Protein AF-A0A356BU23-F1 (afdb_monomer_lite)

Radius of gyration: 11.3 Å; chains: 1; bounding box: 16×25×30 Å

Secondary structure (DSSP, 8-state):
-PEEEEEGGGTSTTS---EEEEE---SSHHHHHHHHHHHHHHT-----

Structure (mmCIF, N/CA/C/O backbone):
data_AF-A0A356BU23-F1
#
_entry.id   AF-A0A356BU23-F1
#
loop_
_atom_site.group_PDB
_atom_site.id
_atom_site.type_symbol
_atom_site.label_atom_id
_atom_site.label_alt_id
_atom_site.label_comp_id
_atom_site.label_asym_id
_atom_site.label_entity_id
_atom_site.label_seq_id
_atom_site.pdbx_PDB_ins_code
_atom_site.Cartn_x
_atom_site.Cartn_y
_atom_site.Cartn_z
_atom_site.occupancy
_atom_site.B_iso_or_equiv
_atom_site.auth_seq_id
_atom_site.auth_comp_id
_atom_site.auth_asym_id
_atom_site.auth_atom_id
_atom_site.pdbx_PDB_model_num
ATOM 1 N N . MET A 1 1 ? 3.888 -4.932 6.530 1.00 81.06 1 MET A N 1
ATOM 2 C CA . MET A 1 1 ? 4.274 -3.673 7.215 1.00 81.06 1 MET A CA 1
ATOM 3 C C . MET A 1 1 ? 4.096 -2.524 6.231 1.00 81.06 1 MET A C 1
ATOM 5 O O . MET A 1 1 ? 4.428 -2.713 5.068 1.00 81.06 1 MET A O 1
ATOM 9 N N . PHE A 1 2 ? 3.518 -1.397 6.657 1.00 92.44 2 PHE A N 1
ATOM 10 C CA . PHE A 1 2 ? 3.223 -0.266 5.767 1.00 92.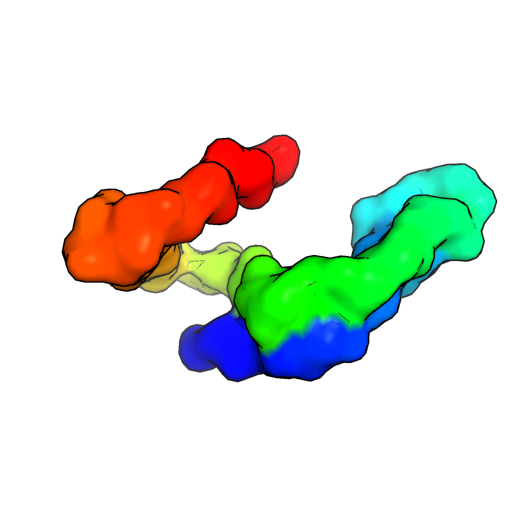44 2 PHE A CA 1
ATOM 11 C C . PHE A 1 2 ? 4.486 0.508 5.367 1.00 92.44 2 PHE A C 1
ATOM 13 O O . PHE A 1 2 ? 5.367 0.732 6.198 1.00 92.44 2 PHE A O 1
ATOM 20 N N . LEU A 1 3 ? 4.535 0.954 4.113 1.00 96.69 3 LEU A N 1
ATOM 21 C CA . LEU A 1 3 ? 5.453 1.977 3.618 1.00 96.69 3 LEU A CA 1
ATOM 22 C C . LEU A 1 3 ? 4.793 3.347 3.791 1.00 96.69 3 LEU A C 1
ATOM 24 O O . LEU A 1 3 ? 3.621 3.498 3.454 1.00 96.69 3 LEU A O 1
ATOM 28 N N . LYS A 1 4 ? 5.534 4.325 4.311 1.00 97.06 4 LYS A N 1
ATOM 29 C CA . LYS A 1 4 ? 5.062 5.709 4.445 1.00 97.06 4 LYS A CA 1
ATOM 30 C C . LYS A 1 4 ? 5.500 6.554 3.259 1.00 97.06 4 LYS A C 1
ATOM 32 O O . LYS A 1 4 ? 6.536 6.255 2.661 1.00 97.06 4 LYS A O 1
ATOM 37 N N . ASP A 1 5 ? 4.712 7.580 2.949 1.00 97.62 5 ASP A N 1
ATOM 38 C CA . ASP A 1 5 ? 4.978 8.558 1.887 1.00 97.62 5 ASP A CA 1
ATOM 39 C C . ASP A 1 5 ? 5.304 7.894 0.537 1.00 97.62 5 ASP A C 1
ATOM 41 O O . ASP A 1 5 ? 6.191 8.313 -0.211 1.00 97.62 5 ASP A O 1
ATOM 45 N N . TYR A 1 6 ? 4.612 6.791 0.234 1.00 97.94 6 TYR A N 1
ATOM 46 C CA . TYR A 1 6 ? 4.928 5.972 -0.931 1.00 97.94 6 TYR A CA 1
ATOM 47 C C . TYR A 1 6 ? 4.362 6.618 -2.203 1.00 97.94 6 TYR A C 1
ATOM 49 O O . TYR A 1 6 ? 3.152 6.838 -2.279 1.00 97.94 6 TYR A O 1
ATOM 57 N N . PRO A 1 7 ? 5.185 6.898 -3.228 1.00 97.94 7 PRO A N 1
ATOM 58 C CA . PRO A 1 7 ? 4.720 7.571 -4.435 1.00 97.94 7 PRO A CA 1
ATOM 59 C C . PRO A 1 7 ? 3.843 6.640 -5.277 1.00 97.94 7 PRO A C 1
ATOM 61 O O . PRO A 1 7 ? 4.325 5.644 -5.828 1.00 97.94 7 PRO A O 1
ATOM 64 N N . LEU A 1 8 ? 2.563 6.988 -5.428 1.00 97.88 8 LEU A N 1
ATOM 65 C CA . LEU A 1 8 ? 1.601 6.185 -6.188 1.00 97.88 8 LEU A CA 1
ATOM 66 C C . LEU A 1 8 ? 1.944 6.097 -7.681 1.00 97.88 8 LEU A C 1
ATOM 68 O O . LEU A 1 8 ? 1.580 5.118 -8.325 1.00 97.88 8 LEU A O 1
ATOM 72 N N . SER A 1 9 ? 2.733 7.033 -8.216 1.00 98.19 9 SER A N 1
ATOM 73 C CA . SER A 1 9 ? 3.293 6.944 -9.573 1.00 98.19 9 SER A CA 1
ATOM 74 C C . SER A 1 9 ? 4.073 5.652 -9.853 1.00 98.19 9 SER A C 1
ATOM 76 O O . SER A 1 9 ? 4.208 5.267 -11.009 1.00 98.19 9 SER A O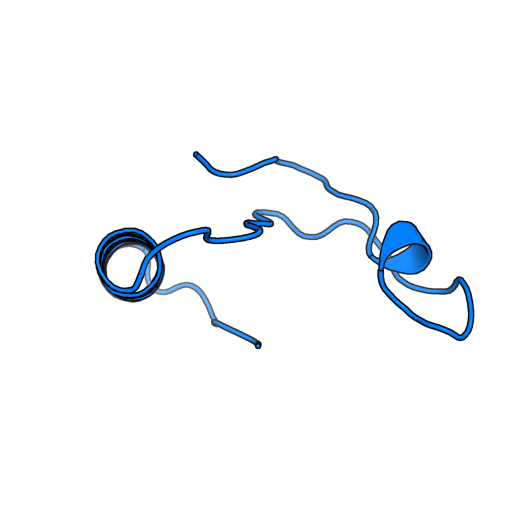 1
ATOM 78 N N . LYS A 1 10 ? 4.571 4.951 -8.823 1.00 97.69 10 LYS A N 1
ATOM 79 C CA . LYS A 1 10 ? 5.259 3.656 -8.978 1.00 97.69 10 LYS A CA 1
ATOM 80 C C . LYS A 1 10 ? 4.318 2.467 -9.184 1.00 97.69 10 LYS A C 1
ATOM 82 O O . LYS A 1 10 ? 4.788 1.394 -9.552 1.00 97.69 10 LYS A O 1
ATOM 87 N N . VAL A 1 11 ? 3.027 2.632 -8.905 1.00 96.69 11 VAL A N 1
ATOM 88 C CA . VAL A 1 11 ? 2.021 1.554 -8.925 1.00 96.69 11 VAL A CA 1
ATOM 89 C C . VAL A 1 11 ? 0.820 1.872 -9.815 1.00 96.69 11 VAL A C 1
ATOM 91 O O . VAL A 1 11 ? -0.093 1.058 -9.921 1.00 96.69 11 VAL A O 1
ATOM 94 N N . THR A 1 12 ? 0.824 3.017 -10.501 1.00 96.94 12 THR A N 1
ATOM 95 C CA . THR A 1 12 ? -0.173 3.377 -11.513 1.00 96.94 12 THR A CA 1
ATOM 96 C C . THR A 1 12 ? 0.417 3.238 -12.917 1.00 96.94 12 THR A C 1
ATOM 98 O O . THR A 1 12 ? 1.554 3.625 -13.179 1.00 96.94 12 THR A O 1
ATOM 101 N N . SER A 1 13 ? -0.367 2.715 -13.862 1.00 98.00 13 SER A N 1
ATOM 102 C CA . SER A 1 13 ? 0.062 2.535 -15.261 1.00 98.00 13 SER A CA 1
ATOM 103 C C . SER A 1 13 ? 0.375 3.851 -15.979 1.00 98.00 13 SER A C 1
ATOM 105 O O . SER A 1 13 ? 1.217 3.882 -16.870 1.00 98.00 13 SER A O 1
ATOM 107 N N . LEU A 1 14 ? -0.281 4.941 -15.574 1.00 97.75 14 LEU A N 1
ATOM 108 C CA . LEU A 1 14 ? -0.030 6.286 -16.092 1.00 97.75 14 LEU A CA 1
ATOM 109 C C . LEU A 1 14 ? 1.274 6.904 -15.563 1.00 97.75 14 LEU A C 1
ATOM 111 O O . LEU A 1 14 ? 1.686 7.948 -16.061 1.00 97.75 14 LEU A O 1
ATOM 115 N N . GLY A 1 15 ? 1.904 6.314 -14.543 1.00 96.94 15 GLY A N 1
ATOM 116 C CA . GLY A 1 15 ? 3.102 6.881 -13.922 1.00 96.94 15 GLY A CA 1
ATOM 117 C C . GLY A 1 15 ? 2.845 8.188 -13.164 1.00 96.94 15 GLY A C 1
ATOM 118 O O . GLY A 1 15 ? 3.776 8.956 -12.929 1.00 96.94 15 GLY A O 1
ATOM 119 N N . VAL A 1 16 ? 1.593 8.464 -12.781 1.00 97.12 16 VAL A N 1
ATOM 120 C CA . VAL A 1 16 ? 1.188 9.674 -12.044 1.00 97.12 16 VAL A CA 1
ATOM 121 C C . VAL A 1 16 ? 0.565 9.313 -10.699 1.00 97.12 16 VAL A C 1
ATOM 123 O O . VAL A 1 16 ? -0.086 8.279 -10.558 1.00 97.12 16 VAL A O 1
ATOM 126 N N . GLY A 1 17 ? 0.754 10.178 -9.705 1.00 96.50 17 GLY A N 1
ATOM 127 C CA . GLY A 1 17 ? 0.186 10.012 -8.369 1.00 96.50 17 GLY A CA 1
ATOM 128 C C . GLY A 1 17 ? 1.141 10.497 -7.283 1.00 96.50 17 GLY A C 1
ATOM 129 O O . GLY A 1 17 ? 2.336 10.206 -7.328 1.00 96.50 17 GLY A O 1
ATOM 130 N N . GLY A 1 18 ? 0.601 11.255 -6.328 1.00 97.00 18 GLY A N 1
ATOM 131 C CA . GLY A 1 18 ? 1.342 11.769 -5.177 1.00 97.00 18 GLY A CA 1
ATOM 132 C C . GLY A 1 18 ? 1.681 10.690 -4.138 1.00 97.00 18 GLY A C 1
ATOM 133 O O . GLY A 1 18 ? 1.450 9.500 -4.376 1.00 97.00 18 GLY A O 1
ATOM 134 N N . PRO A 1 19 ? 2.251 11.089 -2.990 1.00 97.81 19 PRO A N 1
ATOM 135 C CA . PRO A 1 19 ? 2.551 10.168 -1.904 1.00 97.81 19 PRO A CA 1
ATOM 136 C C . PRO A 1 19 ? 1.268 9.708 -1.203 1.00 97.81 19 PRO A C 1
ATOM 138 O O . PRO A 1 19 ? 0.399 10.517 -0.887 1.00 97.81 19 PRO A O 1
ATOM 141 N N . ALA A 1 20 ? 1.166 8.408 -0.944 1.00 97.69 20 ALA A N 1
ATOM 142 C CA . ALA A 1 20 ? 0.212 7.861 0.009 1.00 97.69 20 ALA A CA 1
ATOM 143 C C . ALA A 1 20 ? 0.823 7.889 1.414 1.00 97.69 20 ALA A C 1
ATOM 145 O O . ALA A 1 20 ? 1.957 7.434 1.593 1.00 97.69 20 ALA A O 1
ATOM 146 N N . ASP A 1 21 ? 0.056 8.342 2.410 1.00 97.81 21 ASP A N 1
ATOM 147 C CA . ASP A 1 21 ? 0.488 8.345 3.816 1.00 97.81 21 ASP A CA 1
ATOM 148 C C . ASP A 1 21 ? 0.895 6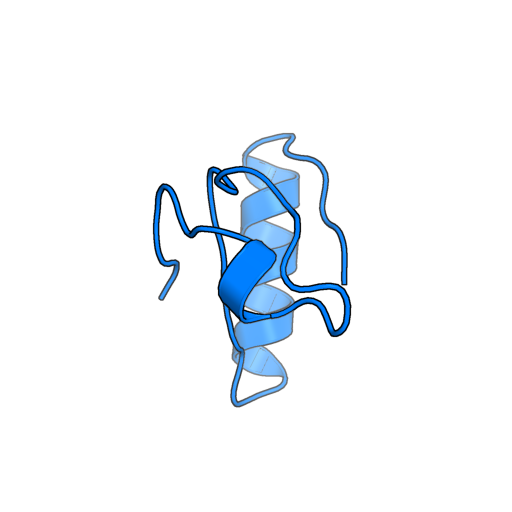.938 4.279 1.00 97.81 21 ASP A C 1
ATOM 150 O O . ASP A 1 21 ? 1.884 6.754 4.992 1.00 97.81 21 ASP A O 1
ATOM 154 N N . PHE A 1 22 ? 0.145 5.929 3.822 1.00 97.81 22 PHE A N 1
ATOM 155 C CA . PHE A 1 22 ? 0.413 4.517 4.049 1.00 97.81 22 PHE A CA 1
ATOM 156 C C . PHE A 1 22 ? 0.130 3.706 2.784 1.00 97.81 22 PHE A C 1
ATOM 158 O O . PHE A 1 22 ? -0.954 3.774 2.212 1.00 97.81 22 PHE A O 1
ATOM 165 N N . PHE A 1 23 ? 1.091 2.879 2.387 1.00 98.00 23 PHE A N 1
ATOM 166 C CA . PHE A 1 23 ? 0.964 1.919 1.297 1.00 98.00 23 PHE A CA 1
ATOM 167 C C . PHE A 1 23 ? 1.357 0.522 1.776 1.00 98.00 23 PHE A C 1
ATOM 169 O O . PHE A 1 23 ? 2.317 0.353 2.530 1.00 98.00 23 PHE A O 1
ATOM 176 N N . ILE A 1 24 ? 0.635 -0.504 1.335 1.00 97.56 24 ILE A N 1
ATOM 177 C CA . ILE A 1 24 ? 0.954 -1.902 1.624 1.00 97.56 24 ILE A CA 1
ATOM 178 C C . ILE A 1 24 ? 0.697 -2.755 0.386 1.00 97.56 24 ILE A C 1
ATOM 180 O O . ILE A 1 24 ? -0.291 -2.569 -0.313 1.00 97.56 24 ILE A O 1
ATOM 184 N N . GLN A 1 25 ? 1.582 -3.721 0.140 1.00 96.81 25 GLN A N 1
ATOM 185 C CA . GLN A 1 25 ? 1.37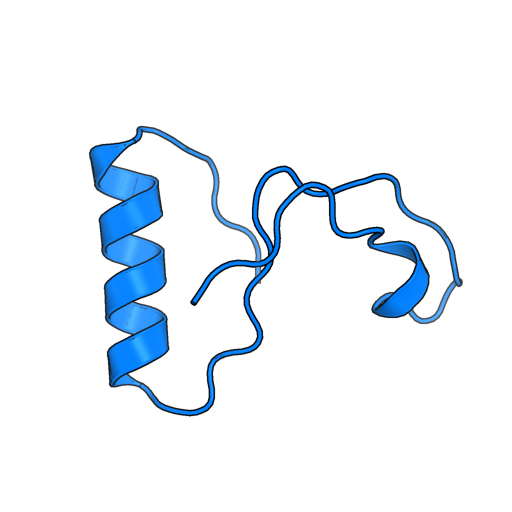7 -4.764 -0.860 1.00 96.81 25 GLN A CA 1
ATOM 186 C C . GLN A 1 25 ? 1.249 -6.116 -0.140 1.00 96.81 25 GLN A C 1
ATOM 188 O O . GLN A 1 25 ? 2.256 -6.814 0.023 1.00 96.81 25 GLN A O 1
ATOM 193 N N . PRO A 1 26 ? 0.045 -6.464 0.346 1.00 96.31 26 PRO A N 1
ATOM 194 C CA . PRO A 1 26 ? -0.145 -7.631 1.194 1.00 96.31 26 PRO A CA 1
ATOM 195 C C . PRO A 1 26 ? 0.170 -8.926 0.436 1.00 96.31 26 PRO A C 1
ATOM 197 O O . PRO A 1 26 ? -0.128 -9.051 -0.755 1.00 96.31 26 PRO A O 1
ATOM 200 N N . LYS A 1 27 ? 0.776 -9.900 1.120 1.00 97.19 27 LYS A N 1
ATOM 201 C CA . LYS A 1 27 ? 1.095 -11.232 0.560 1.00 97.19 27 LYS A CA 1
ATOM 202 C C . LYS A 1 27 ? 0.205 -12.348 1.102 1.00 97.19 27 LYS A C 1
ATOM 204 O O . LYS A 1 27 ? 0.337 -13.497 0.692 1.00 97.19 27 LYS A O 1
ATOM 209 N N . SER A 1 28 ? -0.710 -12.010 2.004 1.00 97.75 28 SER A N 1
ATOM 210 C CA . SER A 1 28 ? -1.637 -12.946 2.628 1.00 97.75 28 SER A CA 1
ATOM 211 C C . SER A 1 28 ? -2.965 -12.267 2.960 1.00 97.75 28 SER A C 1
ATOM 213 O O . SER A 1 28 ? -3.044 -11.048 3.116 1.00 97.75 28 SER A O 1
ATOM 215 N N . THR A 1 29 ? -4.018 -13.069 3.116 1.00 97.69 29 THR A N 1
ATOM 216 C CA . THR A 1 29 ? -5.330 -12.594 3.588 1.00 97.69 29 THR A CA 1
ATOM 217 C C . THR A 1 29 ? -5.248 -11.999 4.992 1.00 97.69 29 THR A C 1
ATOM 219 O O . THR A 1 29 ? -5.913 -11.010 5.284 1.00 97.69 29 THR A O 1
ATOM 222 N N . HIS A 1 30 ? -4.385 -12.549 5.845 1.00 97.31 30 HIS A N 1
ATOM 223 C CA . HIS A 1 30 ? -4.134 -12.022 7.181 1.00 97.31 30 HIS A CA 1
ATOM 224 C C . HIS A 1 30 ? -3.613 -10.575 7.142 1.00 97.31 30 HIS A C 1
ATOM 226 O O . HIS A 1 30 ? -4.099 -9.727 7.886 1.00 97.31 30 HIS A O 1
ATOM 232 N N . GLU A 1 31 ? -2.686 -10.253 6.235 1.00 96.94 31 GLU A N 1
ATOM 233 C CA . GLU A 1 31 ? -2.189 -8.879 6.068 1.00 96.94 31 GLU A CA 1
ATOM 234 C C . GLU A 1 31 ? -3.264 -7.915 5.551 1.00 96.94 31 GLU A C 1
ATOM 236 O O . GLU A 1 31 ? -3.286 -6.752 5.952 1.00 96.94 31 GLU A O 1
ATOM 241 N N . VAL A 1 32 ? -4.184 -8.392 4.706 1.00 96.94 32 VAL A N 1
ATOM 242 C CA . VAL A 1 32 ? -5.337 -7.599 4.252 1.00 96.94 32 VAL A CA 1
ATOM 243 C C . VAL A 1 32 ? -6.246 -7.241 5.431 1.00 96.94 32 VAL A C 1
ATOM 245 O O . VAL A 1 32 ? -6.625 -6.080 5.578 1.00 96.94 32 VAL A O 1
ATOM 248 N N . VAL A 1 33 ? -6.557 -8.211 6.299 1.00 97.62 33 VAL A N 1
ATOM 249 C CA . VAL A 1 33 ? -7.370 -7.985 7.509 1.00 97.62 33 VAL A CA 1
ATOM 250 C C . VAL A 1 33 ? -6.685 -6.990 8.445 1.00 97.62 33 VAL A C 1
ATOM 252 O O . VAL A 1 33 ? -7.322 -6.056 8.928 1.00 97.62 33 VAL A O 1
ATOM 255 N N . GLN A 1 34 ? -5.375 -7.135 8.657 1.00 96.56 34 GLN A N 1
ATOM 256 C CA . GLN A 1 34 ? -4.608 -6.186 9.465 1.00 96.56 34 GLN A CA 1
ATOM 257 C C . GLN A 1 34 ? -4.659 -4.763 8.899 1.00 96.56 34 GLN A C 1
ATOM 259 O O . GLN A 1 34 ? -4.790 -3.812 9.669 1.00 96.56 34 GLN A O 1
ATOM 264 N N . ALA A 1 35 ? -4.587 -4.602 7.574 1.00 97.12 35 ALA A N 1
ATOM 265 C CA . ALA A 1 35 ? -4.640 -3.286 6.953 1.00 97.12 35 ALA A CA 1
ATOM 266 C C . ALA A 1 35 ? -6.015 -2.616 7.105 1.00 97.12 35 ALA A C 1
ATOM 268 O O . ALA A 1 35 ? -6.084 -1.430 7.429 1.00 97.12 35 ALA A O 1
ATOM 269 N N . GLN A 1 36 ? -7.095 -3.387 6.944 1.00 97.19 36 GLN A N 1
ATOM 270 C CA . GLN A 1 36 ? -8.462 -2.904 7.158 1.00 97.19 36 GLN A CA 1
ATOM 271 C C . GLN A 1 36 ? -8.678 -2.464 8.609 1.00 97.19 36 GLN A C 1
ATOM 273 O O . GLN A 1 36 ? -9.114 -1.337 8.844 1.00 97.19 36 GLN A O 1
ATOM 278 N N . ASN A 1 37 ? -8.291 -3.298 9.577 1.00 97.75 37 ASN A N 1
ATOM 279 C CA . ASN A 1 37 ? -8.410 -2.965 10.997 1.00 97.75 37 ASN A CA 1
ATOM 280 C C . ASN A 1 37 ? -7.613 -1.702 11.343 1.00 97.75 37 ASN A C 1
ATOM 282 O O . ASN A 1 37 ? -8.152 -0.796 11.972 1.00 97.75 37 ASN A O 1
ATOM 286 N N . PHE A 1 38 ? -6.373 -1.589 10.854 1.00 97.25 38 PHE A N 1
ATOM 287 C CA . PHE A 1 38 ? -5.555 -0.391 11.049 1.00 97.25 38 PHE A CA 1
ATOM 288 C C . PHE A 1 38 ? -6.243 0.872 10.511 1.00 97.25 38 PHE A C 1
ATOM 290 O O . PHE A 1 38 ? -6.290 1.884 11.209 1.00 97.25 38 PHE A O 1
ATOM 297 N N . SER A 1 39 ? -6.800 0.825 9.294 1.00 97.38 39 SER A N 1
ATOM 298 C CA . SER A 1 39 ? -7.523 1.974 8.734 1.00 97.38 39 SER A CA 1
ATOM 299 C C . SER A 1 39 ? -8.763 2.340 9.553 1.00 97.38 39 SER A C 1
ATOM 301 O O . SER A 1 39 ? -8.965 3.515 9.847 1.00 97.38 39 SER A O 1
ATOM 303 N N . ALA A 1 40 ? -9.537 1.350 10.009 1.00 98.12 40 ALA A N 1
ATOM 304 C CA . ALA A 1 40 ? -10.745 1.571 10.799 1.00 98.12 40 ALA A CA 1
ATOM 305 C C . ALA A 1 40 ? -10.432 2.167 12.181 1.00 98.12 40 ALA A C 1
ATOM 307 O O . ALA A 1 40 ? -11.033 3.165 12.572 1.00 98.12 40 ALA A O 1
ATOM 308 N 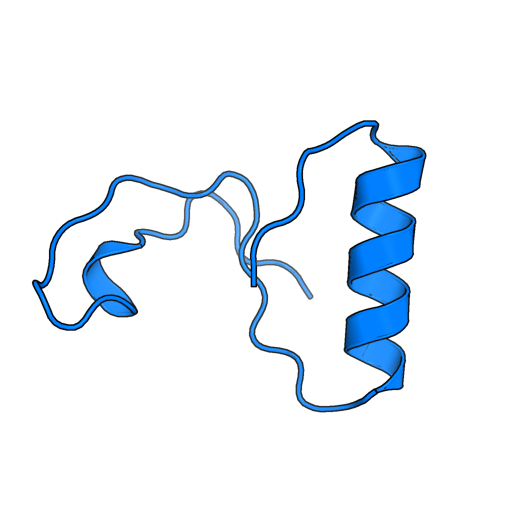N . GLU A 1 41 ? -9.447 1.614 12.894 1.00 98.19 41 GLU A N 1
ATOM 309 C CA . GLU A 1 41 ? -9.007 2.100 14.210 1.00 98.19 41 GLU A CA 1
ATOM 310 C C . GLU A 1 41 ? -8.470 3.535 14.162 1.00 98.19 41 GLU A C 1
ATOM 312 O O . GLU A 1 41 ? -8.591 4.284 15.132 1.00 98.19 41 GLU A O 1
ATOM 317 N N . LYS A 1 42 ? -7.853 3.922 13.042 1.00 97.31 42 LYS A N 1
ATOM 318 C CA . LYS A 1 42 ? -7.294 5.264 12.837 1.00 97.31 42 LYS A CA 1
ATOM 319 C C . LYS A 1 42 ? -8.255 6.233 12.152 1.00 97.31 42 LYS A C 1
ATOM 321 O O . LYS A 1 42 ? -7.899 7.399 12.008 1.00 97.31 42 LYS A O 1
ATOM 326 N N . GLY A 1 43 ? -9.443 5.780 11.747 1.00 97.88 43 GLY A N 1
ATOM 327 C CA . GLY A 1 43 ? -10.393 6.592 10.986 1.00 97.88 43 GLY A CA 1
ATOM 328 C C . GLY A 1 43 ? -9.842 7.050 9.631 1.00 97.88 43 GLY A C 1
ATOM 329 O O . GLY A 1 43 ? -10.161 8.147 9.181 1.00 97.88 43 GLY A O 1
ATOM 330 N N . LEU A 1 44 ? -8.979 6.244 9.006 1.00 97.38 44 LEU A N 1
ATOM 331 C CA . LEU A 1 44 ? -8.366 6.547 7.716 1.00 97.38 44 LEU A CA 1
ATOM 332 C C . LEU A 1 44 ? -9.192 5.950 6.568 1.00 97.38 44 LEU A C 1
ATOM 334 O O . LEU A 1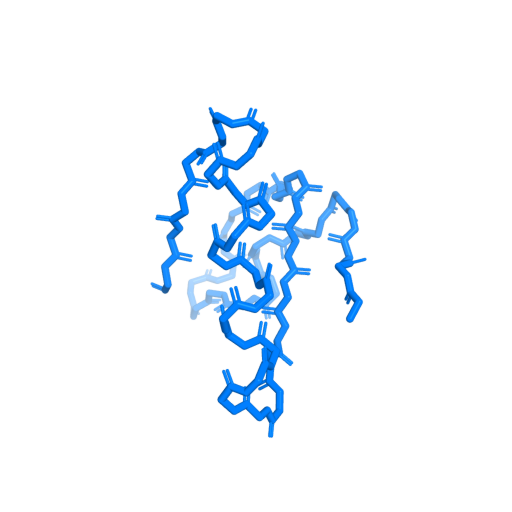 44 ? -9.700 4.834 6.699 1.00 97.38 44 LEU A O 1
ATOM 338 N N . PRO A 1 45 ? -9.293 6.644 5.422 1.00 97.25 45 PRO A N 1
ATOM 339 C CA . PRO A 1 45 ? -9.858 6.054 4.218 1.00 97.25 45 PRO A CA 1
ATOM 340 C C . PRO A 1 45 ? -8.960 4.918 3.704 1.00 97.25 45 PRO A C 1
ATOM 342 O O . PRO A 1 45 ? -7.734 4.980 3.807 1.00 97.25 45 PRO A O 1
ATOM 345 N N . LEU A 1 46 ? -9.580 3.893 3.120 1.00 96.38 46 LEU A N 1
ATOM 346 C CA . LEU A 1 46 ? -8.896 2.756 2.508 1.00 96.38 46 LEU A CA 1
ATOM 347 C C . LEU A 1 46 ? -9.301 2.635 1.035 1.00 96.38 46 LEU A C 1
ATOM 349 O O . LEU A 1 46 ? -10.489 2.623 0.718 1.00 96.38 46 LEU A O 1
ATOM 353 N N . THR A 1 47 ? -8.305 2.486 0.163 1.00 95.75 47 THR A N 1
ATOM 354 C CA . THR A 1 47 ? -8.462 2.262 -1.282 1.00 95.75 47 THR A CA 1
ATOM 355 C C . THR A 1 47 ? -7.659 1.025 -1.683 1.00 95.75 47 THR A C 1
ATOM 357 O O . THR A 1 47 ? -6.587 0.791 -1.119 1.00 95.75 47 THR A O 1
ATOM 360 N N . ILE A 1 48 ? -8.185 0.237 -2.628 1.00 93.94 48 ILE A N 1
ATOM 361 C CA . ILE A 1 48 ? -7.587 -1.006 -3.148 1.00 93.94 48 ILE A CA 1
ATOM 362 C C . ILE A 1 48 ? -7.200 -0.810 -4.610 1.00 93.94 48 ILE A C 1
ATOM 364 O O . ILE A 1 48 ? -8.044 -0.263 -5.356 1.00 93.94 48 ILE A O 1
#

pLDDT: mean 96.84, std 2.51, range [81.06, 98.19]

Foldseek 3Di:
DWDAQCACLVVDPVSDGGGDRTDDDDPDPVVVVVVVVVCVVVVHDDDD

Sequence (48 aa):
MFLKDYPLSKVTSLGVGGPADFFIQPKSTHEVVQAQNFSAEKGLPLTI